Protein AF-A0A8S3GZR4-F1 (afdb_monomer_lite)

Foldseek 3Di:
DDWDKDWDWDADPVRFKIWIWIWTADPNDIDIDTLDIDGPPDPCPVSSVVRVVVVVVVRVVVNVVSPDDPPD

Sequence (72 aa):
YSIIIICLASINDEGRVITLSIGSTVHGKMIRIPLGQYSIAQDYLTKLQENFSTELKNLLLLIYNEQMPVQK

Structure (mmCIF, N/CA/C/O backbone):
data_AF-A0A8S3GZR4-F1
#
_entry.id   AF-A0A8S3GZR4-F1
#
loop_
_atom_site.group_PDB
_atom_site.id
_atom_site.type_symbol
_atom_site.label_atom_id
_atom_site.label_alt_id
_atom_site.label_comp_id
_atom_site.label_asym_id
_atom_site.label_entity_id
_atom_site.label_seq_id
_atom_site.pdbx_PDB_ins_code
_atom_site.Cartn_x
_atom_site.Cartn_y
_atom_site.Cartn_z
_atom_site.occupancy
_atom_site.B_iso_or_equiv
_atom_site.auth_seq_id
_atom_site.auth_comp_id
_atom_site.auth_asym_id
_atom_site.auth_atom_id
_atom_site.pdbx_PDB_model_num
ATOM 1 N N . TYR A 1 1 ? 7.817 10.459 -18.607 1.00 65.38 1 TYR A N 1
ATOM 2 C CA . TYR A 1 1 ? 7.140 9.300 -17.997 1.00 65.38 1 TYR A CA 1
ATOM 3 C C . TYR A 1 1 ? 6.178 9.808 -16.948 1.00 65.38 1 TYR A C 1
ATOM 5 O O . TYR A 1 1 ? 6.557 10.696 -16.195 1.00 65.38 1 TYR A O 1
ATOM 13 N N . SER A 1 2 ? 4.960 9.276 -16.922 1.00 71.44 2 SER A N 1
ATOM 14 C CA . SER A 1 2 ? 3.964 9.599 -15.898 1.00 71.44 2 SER A CA 1
ATOM 15 C C . SER A 1 2 ? 3.733 8.354 -15.051 1.00 71.44 2 SER A C 1
ATOM 17 O O . SER A 1 2 ? 3.538 7.273 -15.601 1.00 71.44 2 SER A O 1
ATOM 19 N N . ILE A 1 3 ? 3.781 8.500 -13.729 1.00 83.06 3 ILE A N 1
ATOM 20 C CA . ILE A 1 3 ? 3.464 7.435 -12.774 1.00 83.06 3 ILE A CA 1
ATOM 21 C C . ILE A 1 3 ? 2.090 7.756 -12.194 1.00 83.06 3 ILE A C 1
ATOM 23 O O . ILE A 1 3 ? 1.867 8.863 -11.710 1.00 83.06 3 ILE A O 1
ATOM 27 N N . ILE A 1 4 ? 1.173 6.793 -12.246 1.00 88.00 4 ILE A N 1
ATOM 28 C CA . ILE A 1 4 ? -0.127 6.904 -11.582 1.00 88.00 4 ILE A CA 1
ATOM 29 C C . ILE A 1 4 ? -0.004 6.231 -10.220 1.00 88.00 4 ILE A C 1
ATOM 31 O O . ILE A 1 4 ? 0.324 5.046 -10.145 1.00 88.00 4 ILE A O 1
ATOM 35 N N . ILE A 1 5 ? -0.271 6.982 -9.155 1.00 90.56 5 ILE A N 1
ATOM 36 C CA . ILE A 1 5 ? -0.390 6.448 -7.798 1.00 90.56 5 ILE A CA 1
ATOM 37 C C . ILE A 1 5 ? -1.873 6.299 -7.470 1.00 90.56 5 ILE A C 1
ATOM 39 O O . ILE A 1 5 ? -2.663 7.209 -7.716 1.00 90.56 5 ILE A O 1
ATOM 43 N N . ILE A 1 6 ? -2.245 5.144 -6.927 1.00 90.81 6 ILE A N 1
ATOM 44 C CA . ILE A 1 6 ? -3.621 4.791 -6.582 1.00 90.81 6 ILE A CA 1
ATOM 45 C C . ILE A 1 6 ? -3.681 4.505 -5.084 1.00 90.81 6 ILE A C 1
ATOM 47 O O . ILE A 1 6 ? -2.901 3.701 -4.570 1.00 90.81 6 ILE A O 1
ATOM 51 N N . CYS A 1 7 ? -4.635 5.129 -4.399 1.00 90.31 7 CYS A N 1
ATOM 52 C CA . CYS A 1 7 ? -5.012 4.771 -3.035 1.00 90.31 7 CYS A CA 1
ATOM 53 C C . CYS A 1 7 ? -6.154 3.750 -3.088 1.00 90.31 7 CYS A C 1
ATOM 55 O O . CYS A 1 7 ? -7.151 3.961 -3.776 1.00 90.31 7 CYS A O 1
ATOM 57 N N . LEU A 1 8 ? -6.004 2.642 -2.368 1.00 88.00 8 LEU A N 1
ATOM 58 C CA . LEU A 1 8 ? -6.924 1.509 -2.359 1.00 88.00 8 LEU A CA 1
ATOM 59 C C . LEU A 1 8 ? -7.435 1.277 -0.936 1.00 88.00 8 LEU A C 1
ATOM 61 O O . LEU A 1 8 ? -6.650 1.252 0.013 1.00 88.00 8 LEU A O 1
ATOM 65 N N . ALA A 1 9 ? -8.737 1.042 -0.804 1.00 86.69 9 ALA A N 1
ATOM 66 C CA . ALA A 1 9 ? -9.355 0.542 0.416 1.00 86.69 9 ALA A CA 1
ATOM 67 C C . ALA A 1 9 ? -9.974 -0.826 0.122 1.00 86.69 9 ALA A C 1
ATOM 69 O O . ALA A 1 9 ? -10.698 -0.988 -0.858 1.00 86.69 9 ALA A O 1
ATOM 70 N N . SER A 1 10 ? -9.672 -1.811 0.962 1.00 88.56 10 SER A N 1
ATOM 71 C CA . SER A 1 10 ? -10.274 -3.146 0.896 1.00 88.56 10 SER A CA 1
ATOM 72 C C . SER A 1 10 ? -10.935 -3.466 2.226 1.00 88.56 10 SER A C 1
ATOM 74 O O . SER A 1 10 ? -10.368 -3.174 3.277 1.00 88.56 10 SER A O 1
ATOM 76 N N . ILE A 1 11 ? -12.131 -4.039 2.165 1.00 86.56 11 ILE A N 1
ATOM 77 C CA . ILE A 1 11 ? -12.920 -4.454 3.324 1.00 86.56 11 ILE A CA 1
ATOM 78 C C . ILE A 1 11 ? -12.990 -5.979 3.269 1.00 86.56 11 ILE A C 1
ATOM 80 O O . ILE A 1 11 ? -13.239 -6.529 2.197 1.00 86.56 11 ILE A O 1
ATOM 84 N N . ASN A 1 12 ? -12.700 -6.661 4.376 1.00 86.12 12 ASN A N 1
ATOM 85 C CA . ASN A 1 12 ? -12.828 -8.119 4.430 1.00 86.12 12 ASN A CA 1
ATOM 86 C C . ASN A 1 12 ? -14.303 -8.558 4.507 1.00 86.12 12 ASN A C 1
ATOM 88 O O . ASN A 1 12 ? -15.159 -7.767 4.890 1.00 86.12 12 ASN A O 1
ATOM 92 N N . ASP A 1 13 ? -14.596 -9.820 4.175 1.00 77.81 13 ASP A N 1
ATOM 93 C CA . ASP A 1 13 ? -15.973 -10.349 4.086 1.00 77.81 13 ASP A CA 1
ATOM 94 C C . ASP A 1 13 ? -16.738 -10.312 5.420 1.00 77.81 13 ASP A C 1
ATOM 96 O O . ASP A 1 13 ? -17.965 -10.254 5.446 1.00 77.81 13 ASP A O 1
ATOM 100 N N . GLU A 1 14 ? -16.022 -10.271 6.547 1.00 79.75 14 GLU A N 1
ATOM 101 C CA . GLU A 1 14 ? -16.623 -10.060 7.869 1.00 79.75 14 GLU A CA 1
ATOM 102 C C . GLU A 1 14 ? -17.008 -8.594 8.131 1.00 79.75 14 GLU A C 1
ATOM 104 O O . GLU A 1 14 ? -17.577 -8.284 9.178 1.00 79.75 14 GLU A O 1
ATOM 109 N N . GLY A 1 15 ? -16.682 -7.682 7.210 1.00 66.69 15 GLY A N 1
ATOM 110 C CA . GLY A 1 15 ? -17.031 -6.266 7.257 1.00 66.69 15 GLY A CA 1
ATOM 111 C C . GLY A 1 15 ? -16.416 -5.520 8.437 1.00 66.69 15 GLY A C 1
ATOM 112 O O . GLY A 1 15 ? -16.909 -4.463 8.806 1.00 66.69 15 GLY A O 1
ATOM 113 N N . ARG A 1 16 ? -15.385 -6.070 9.086 1.00 80.50 16 ARG A N 1
ATOM 114 C CA . ARG A 1 16 ? -14.857 -5.539 10.356 1.00 80.50 16 ARG A CA 1
ATOM 115 C C . ARG A 1 16 ? -13.521 -4.843 10.208 1.00 80.50 16 ARG A C 1
ATOM 117 O O . ARG A 1 16 ? -13.192 -4.018 11.056 1.00 80.50 16 ARG A O 1
ATOM 124 N N . VAL A 1 17 ? -12.769 -5.156 9.154 1.00 87.69 17 VAL A N 1
ATOM 125 C CA . VAL A 1 17 ? -11.421 -4.626 8.946 1.00 87.69 17 VAL A CA 1
ATOM 126 C C . VAL A 1 17 ? -11.331 -3.929 7.596 1.00 87.69 17 VAL A C 1
ATOM 128 O O . VAL A 1 17 ? -11.572 -4.532 6.551 1.00 87.69 17 VAL A O 1
ATOM 131 N N . ILE A 1 18 ? -10.925 -2.662 7.632 1.00 86.88 18 ILE A N 1
ATOM 132 C CA . ILE A 1 18 ? -10.533 -1.872 6.470 1.00 86.88 18 ILE A CA 1
ATOM 133 C C . ILE A 1 18 ? -9.011 -1.936 6.359 1.00 86.88 18 ILE A C 1
ATOM 135 O O . ILE A 1 18 ? -8.293 -1.514 7.263 1.00 86.88 18 ILE A O 1
ATOM 139 N N . THR A 1 19 ? -8.504 -2.433 5.236 1.00 88.81 19 THR A N 1
ATOM 140 C CA . THR A 1 19 ? -7.087 -2.316 4.876 1.00 88.81 19 THR A CA 1
ATOM 141 C C . THR A 1 19 ? -6.923 -1.184 3.876 1.00 88.81 19 THR A C 1
ATOM 143 O O . THR A 1 19 ? -7.485 -1.244 2.779 1.00 88.81 19 THR A O 1
ATOM 146 N N . LEU A 1 20 ? -6.120 -0.186 4.238 1.00 90.56 20 LEU A N 1
ATOM 147 C CA . LEU A 1 20 ? -5.749 0.919 3.359 1.00 90.56 20 LEU A CA 1
ATOM 148 C C . LEU A 1 20 ? -4.386 0.625 2.741 1.00 90.56 20 LEU A C 1
ATOM 150 O O . LEU A 1 20 ? -3.502 0.037 3.367 1.00 90.56 20 LEU A O 1
ATOM 154 N N . SER A 1 21 ? -4.215 0.953 1.471 1.00 92.38 21 SER A N 1
ATOM 155 C CA . SER A 1 21 ? -2.985 0.68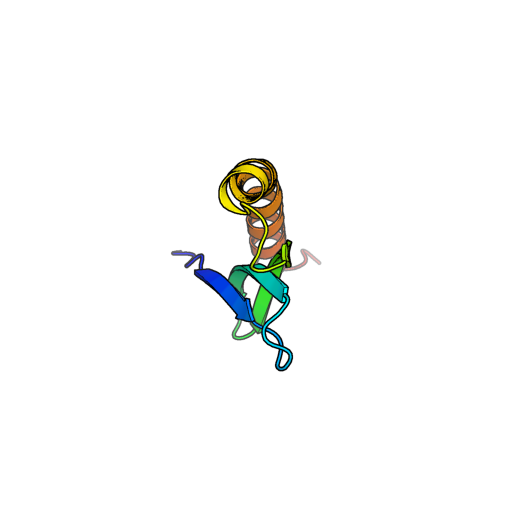7 0.731 1.00 92.38 21 SER A CA 1
ATOM 156 C C . SER A 1 21 ? -2.753 1.751 -0.328 1.00 92.38 21 SER A C 1
ATOM 158 O O . SER A 1 21 ? -3.691 2.386 -0.801 1.00 92.38 21 SER A O 1
ATOM 160 N N . ILE A 1 22 ? -1.502 1.901 -0.735 1.00 94.31 22 ILE A N 1
ATOM 161 C CA . ILE A 1 22 ? -1.102 2.706 -1.889 1.00 94.31 22 ILE A CA 1
ATOM 162 C C . ILE A 1 22 ? -0.401 1.807 -2.894 1.00 94.31 22 ILE A C 1
ATOM 164 O O . ILE A 1 22 ? 0.237 0.824 -2.520 1.00 94.31 22 ILE A O 1
ATOM 168 N N . GLY A 1 23 ? -0.519 2.114 -4.176 1.00 94.81 23 GLY A N 1
ATOM 169 C CA . GLY A 1 23 ? 0.119 1.307 -5.201 1.00 94.81 23 GLY A CA 1
ATOM 170 C C . GLY A 1 23 ? 0.243 2.001 -6.541 1.00 94.81 23 GLY A C 1
ATOM 171 O O . GLY A 1 23 ? -0.264 3.101 -6.753 1.00 94.81 23 GLY A O 1
ATOM 172 N N . SER A 1 24 ? 0.934 1.329 -7.452 1.00 94.06 24 SER A N 1
ATOM 173 C CA . SER A 1 24 ? 1.058 1.718 -8.852 1.00 94.06 24 SER A CA 1
ATOM 174 C C . SER A 1 24 ? 1.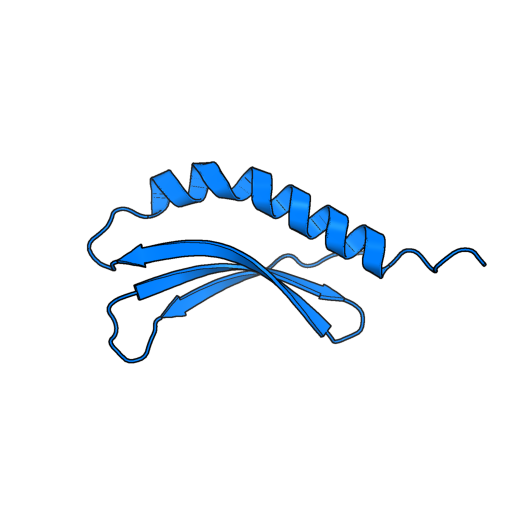167 0.476 -9.730 1.00 94.06 24 SER A C 1
ATOM 176 O O . SER A 1 24 ? 1.471 -0.617 -9.248 1.00 94.06 24 SER A O 1
ATOM 178 N N . THR A 1 25 ? 0.919 0.643 -11.026 1.00 91.50 25 THR A N 1
ATOM 179 C CA . THR A 1 25 ? 1.131 -0.421 -12.010 1.00 91.50 25 THR A CA 1
ATOM 180 C C . THR A 1 25 ? 2.446 -0.180 -12.739 1.00 91.50 25 THR A C 1
ATOM 182 O O . THR A 1 25 ? 2.627 0.864 -13.362 1.00 91.50 25 THR A O 1
ATOM 185 N N . VAL A 1 26 ? 3.348 -1.158 -12.692 1.00 87.50 26 VAL A N 1
ATOM 186 C CA . VAL A 1 26 ? 4.654 -1.141 -13.363 1.00 87.50 26 VAL A CA 1
ATOM 187 C C . VAL A 1 26 ? 4.758 -2.405 -14.213 1.00 87.50 26 VAL A C 1
ATOM 189 O O . VAL A 1 26 ? 4.530 -3.505 -13.720 1.00 87.50 26 VAL A O 1
ATOM 192 N N . HIS A 1 27 ? 5.028 -2.263 -15.515 1.00 86.62 27 HIS A N 1
ATOM 193 C CA . HIS A 1 27 ? 5.116 -3.387 -16.466 1.00 86.62 27 HIS A CA 1
ATOM 194 C C . HIS A 1 27 ? 3.921 -4.369 -16.419 1.00 86.62 27 HIS A C 1
ATOM 196 O O . HIS A 1 27 ? 4.088 -5.582 -16.517 1.00 86.62 27 HIS A O 1
ATOM 202 N N . GLY A 1 28 ? 2.701 -3.849 -16.237 1.00 84.75 28 GLY A N 1
ATOM 203 C CA . GLY A 1 28 ? 1.477 -4.659 -16.150 1.00 84.75 28 GLY A CA 1
ATOM 204 C C . GLY A 1 28 ? 1.282 -5.395 -14.819 1.00 84.75 28 GLY A C 1
ATOM 205 O O . GLY A 1 28 ? 0.293 -6.107 -14.662 1.00 84.75 28 GLY A O 1
ATOM 206 N N . LYS A 1 29 ? 2.185 -5.212 -13.847 1.00 88.19 29 LYS A N 1
ATOM 207 C CA . LYS A 1 29 ? 2.076 -5.752 -12.488 1.00 88.19 29 LYS A CA 1
ATOM 208 C C . LYS A 1 29 ? 1.724 -4.643 -11.503 1.00 88.19 29 LYS A C 1
ATOM 210 O O . LYS A 1 29 ? 2.253 -3.537 -11.585 1.00 88.19 29 LYS A O 1
ATOM 215 N N . MET A 1 30 ? 0.845 -4.945 -10.553 1.00 91.06 30 MET A N 1
ATOM 216 C CA . MET A 1 30 ? 0.516 -4.023 -9.468 1.00 91.06 30 MET A CA 1
ATOM 217 C C . MET A 1 30 ? 1.522 -4.180 -8.326 1.00 91.06 30 MET A C 1
ATOM 219 O O . MET A 1 30 ? 1.643 -5.261 -7.753 1.00 91.06 30 MET A O 1
ATOM 223 N N . ILE A 1 31 ? 2.201 -3.090 -7.974 1.00 91.62 31 ILE A N 1
ATOM 224 C CA . ILE A 1 31 ? 2.998 -2.975 -6.750 1.00 91.62 31 ILE A CA 1
ATOM 225 C C . ILE A 1 31 ? 2.138 -2.231 -5.734 1.00 91.62 31 ILE A C 1
ATOM 227 O O . ILE A 1 31 ? 1.644 -1.139 -6.022 1.00 91.62 31 ILE A O 1
ATOM 231 N N . ARG A 1 32 ? 1.935 -2.823 -4.557 1.00 92.75 32 ARG A N 1
ATOM 232 C CA . ARG A 1 32 ? 1.057 -2.295 -3.508 1.00 92.75 32 ARG A CA 1
ATOM 233 C C . ARG A 1 32 ? 1.749 -2.377 -2.153 1.00 92.75 32 ARG A C 1
ATOM 235 O O . ARG A 1 32 ? 2.293 -3.421 -1.809 1.00 92.75 32 ARG A O 1
ATOM 242 N N . ILE A 1 33 ? 1.650 -1.304 -1.374 1.00 93.31 33 ILE A N 1
ATOM 243 C CA . ILE A 1 33 ? 2.118 -1.218 0.009 1.00 93.31 33 ILE A CA 1
ATOM 244 C C . ILE A 1 33 ? 0.916 -0.965 0.932 1.00 93.31 33 ILE A C 1
ATOM 246 O O . ILE A 1 33 ? 0.136 -0.040 0.671 1.00 93.31 33 ILE A O 1
ATOM 250 N N . PRO A 1 34 ? 0.714 -1.770 1.992 1.00 91.25 34 PRO A N 1
ATOM 251 C CA . PRO A 1 34 ? -0.311 -1.504 2.992 1.00 91.25 34 PRO A CA 1
ATOM 252 C C . PRO A 1 34 ? 0.081 -0.311 3.874 1.00 91.25 34 PRO A C 1
ATOM 254 O O . PRO A 1 34 ? 1.172 -0.277 4.424 1.00 91.25 34 PRO A O 1
ATOM 257 N N . LEU A 1 35 ? -0.834 0.644 4.046 1.00 90.19 35 LEU A N 1
ATOM 258 C CA . LEU A 1 35 ? -0.686 1.760 4.990 1.00 90.19 35 LEU A CA 1
ATOM 259 C C . LEU A 1 35 ? -1.095 1.370 6.416 1.00 90.19 35 LEU A C 1
ATOM 261 O O . LEU A 1 35 ? -0.633 1.957 7.395 1.00 90.19 35 LEU A O 1
ATOM 265 N N . GLY A 1 36 ? -1.999 0.395 6.523 1.00 87.06 36 GLY A N 1
ATOM 266 C CA . GLY A 1 36 ? -2.502 -0.106 7.791 1.00 87.06 36 GLY A CA 1
ATOM 267 C C . GLY A 1 36 ? -3.784 -0.918 7.646 1.00 87.06 36 GLY A C 1
ATOM 268 O O . GLY A 1 36 ? -4.443 -0.914 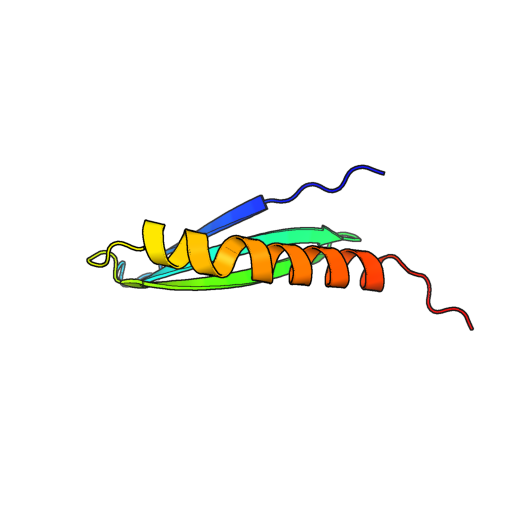6.600 1.00 87.06 36 GLY A O 1
ATOM 269 N N . GLN A 1 37 ? -4.117 -1.617 8.728 1.00 88.38 37 GLN A N 1
ATOM 270 C CA . GLN A 1 37 ? -5.381 -2.317 8.925 1.00 88.38 37 GLN A CA 1
ATOM 271 C C . GLN A 1 37 ? -6.097 -1.699 10.118 1.00 88.38 37 GLN A C 1
ATOM 273 O O . GLN A 1 37 ? -5.498 -1.503 11.176 1.00 88.38 37 GLN A O 1
ATOM 278 N N . TYR A 1 38 ? -7.373 -1.390 9.940 1.00 86.44 38 TYR A N 1
ATOM 279 C CA . TYR A 1 38 ? -8.161 -0.648 10.910 1.00 86.44 38 TYR A CA 1
ATOM 280 C C . TYR A 1 38 ? -9.494 -1.345 11.125 1.00 86.44 38 TYR A C 1
ATOM 282 O O . TYR A 1 38 ? -10.122 -1.803 10.172 1.00 86.44 38 TYR A O 1
ATOM 290 N N . SER A 1 39 ? -9.945 -1.401 12.375 1.00 84.62 39 SER A N 1
ATOM 291 C CA . SER A 1 39 ? -11.346 -1.720 12.648 1.00 84.62 39 SER A CA 1
ATOM 292 C C . SER A 1 39 ? -12.235 -0.595 12.113 1.00 84.62 39 SER A C 1
ATOM 294 O O . SER A 1 39 ? -11.860 0.571 12.230 1.00 84.62 39 SER A O 1
ATOM 296 N N . ILE A 1 40 ? -13.427 -0.914 11.594 1.00 74.88 40 ILE A N 1
ATOM 297 C CA . ILE A 1 40 ? -14.415 0.104 11.173 1.00 74.88 40 ILE A CA 1
ATOM 298 C C . ILE A 1 40 ? -14.746 1.091 12.305 1.00 74.88 40 ILE A C 1
ATOM 300 O O . ILE A 1 40 ? -15.031 2.255 12.045 1.00 74.88 40 ILE A O 1
ATOM 304 N N . ALA A 1 41 ? -14.686 0.644 13.562 1.00 71.38 41 ALA A N 1
ATOM 305 C CA . ALA A 1 41 ? -14.993 1.474 14.726 1.00 71.38 41 ALA A CA 1
ATOM 306 C C . ALA A 1 41 ? -13.856 2.436 15.135 1.00 71.38 41 ALA A C 1
ATOM 308 O O . ALA A 1 41 ? -14.007 3.177 16.104 1.00 71.38 41 ALA A O 1
ATOM 309 N N . GLN A 1 42 ? -12.704 2.400 14.459 1.00 74.38 42 GLN A N 1
ATOM 310 C CA . GLN A 1 42 ? -11.529 3.196 14.809 1.00 74.38 42 GLN A CA 1
ATOM 311 C C . GLN A 1 42 ? -11.418 4.431 13.909 1.00 74.38 42 GLN A C 1
ATOM 313 O O . GLN A 1 42 ? -11.611 4.328 12.701 1.00 74.38 42 GLN A O 1
ATOM 318 N N . ASP A 1 43 ? -11.038 5.582 14.470 1.00 71.44 43 ASP A N 1
ATOM 319 C CA . ASP A 1 43 ? -10.644 6.737 13.656 1.00 71.44 43 ASP A CA 1
ATOM 320 C C . ASP A 1 43 ? -9.295 6.447 12.980 1.00 71.44 43 ASP A C 1
ATOM 322 O O . ASP A 1 43 ? -8.222 6.511 13.588 1.00 71.44 43 ASP A O 1
ATOM 326 N N . TYR A 1 44 ? -9.371 6.030 11.718 1.00 73.56 44 TYR A N 1
ATOM 327 C CA . TYR A 1 44 ? -8.223 5.631 10.913 1.00 73.56 44 TYR A CA 1
ATOM 328 C C . TYR A 1 44 ? -7.571 6.801 10.169 1.00 73.56 44 TYR A C 1
ATOM 330 O O . TYR A 1 44 ? -6.481 6.622 9.626 1.00 73.56 44 TYR A O 1
ATOM 338 N N . LEU A 1 45 ? -8.184 7.992 10.141 1.00 72.31 45 LEU A N 1
ATOM 339 C CA . LEU A 1 45 ? -7.671 9.129 9.366 1.00 72.31 45 LEU A CA 1
ATOM 340 C C . LEU A 1 45 ? -6.353 9.656 9.939 1.00 72.31 45 LEU A C 1
ATOM 342 O O . LEU A 1 45 ? -5.404 9.872 9.187 1.00 72.31 45 LEU A O 1
ATOM 346 N N . THR A 1 46 ? -6.266 9.776 11.265 1.00 72.94 46 THR A N 1
ATOM 347 C CA . THR A 1 46 ? -5.052 10.248 11.951 1.00 72.94 46 THR A CA 1
ATOM 348 C C . THR A 1 46 ? -3.875 9.292 11.726 1.00 72.94 46 THR A C 1
ATOM 350 O O . THR A 1 46 ? -2.811 9.700 11.271 1.00 72.94 46 THR A O 1
ATOM 353 N N . LYS A 1 47 ? -4.087 7.985 11.935 1.00 71.25 47 LYS A N 1
ATOM 354 C CA . LYS A 1 47 ? -3.048 6.958 11.721 1.00 71.25 47 LYS A CA 1
ATOM 355 C C . LYS A 1 47 ? -2.643 6.814 10.254 1.00 71.25 47 LYS A C 1
ATOM 357 O O . LYS A 1 47 ? -1.500 6.477 9.956 1.00 71.25 47 LYS A O 1
ATOM 362 N N . LEU A 1 48 ? -3.575 7.032 9.326 1.00 77.31 48 LEU A N 1
ATOM 363 C CA . LEU A 1 48 ? -3.258 7.036 7.903 1.00 77.31 48 LEU A CA 1
ATOM 364 C C . LEU A 1 48 ? -2.318 8.194 7.556 1.00 77.31 48 LEU A C 1
ATOM 366 O O . LEU A 1 48 ? -1.353 7.973 6.830 1.00 77.31 48 LEU A O 1
ATOM 370 N N . GLN A 1 49 ? -2.567 9.398 8.078 1.00 76.50 49 GLN A N 1
ATOM 371 C CA . GLN A 1 49 ? -1.711 10.560 7.820 1.00 76.50 49 GLN A CA 1
ATOM 372 C C . GLN A 1 49 ? -0.269 10.337 8.291 1.00 76.50 49 GLN A C 1
ATOM 374 O O . GLN A 1 49 ? 0.661 10.709 7.576 1.00 76.50 49 GLN A O 1
ATOM 379 N N . GLU A 1 50 ? -0.084 9.686 9.440 1.00 80.69 50 GLU A N 1
ATOM 380 C CA . GLU A 1 50 ? 1.241 9.361 9.983 1.00 80.69 50 GLU A CA 1
ATOM 381 C C . GLU A 1 50 ? 2.036 8.424 9.057 1.00 80.69 50 GLU A C 1
ATOM 383 O O . GLU A 1 50 ? 3.215 8.662 8.789 1.00 80.69 50 GLU A O 1
ATOM 388 N N . ASN A 1 51 ? 1.386 7.392 8.508 1.00 83.88 51 ASN A N 1
ATOM 389 C CA . ASN A 1 51 ? 2.067 6.365 7.712 1.00 83.88 51 ASN A CA 1
ATOM 390 C C . ASN A 1 51 ? 2.180 6.712 6.219 1.00 83.88 51 ASN A C 1
ATOM 392 O O . ASN A 1 51 ? 3.060 6.193 5.530 1.00 83.88 51 ASN A O 1
ATOM 396 N N . PHE A 1 52 ? 1.310 7.584 5.698 1.00 88.00 52 PHE A N 1
ATOM 397 C CA . PHE A 1 52 ? 1.174 7.812 4.257 1.00 88.00 5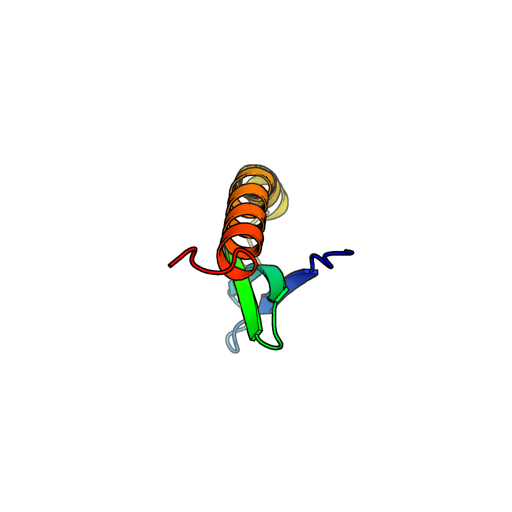2 PHE A CA 1
ATOM 398 C C . PHE A 1 52 ? 2.478 8.260 3.591 1.00 88.00 52 PHE A C 1
ATOM 400 O O . PHE A 1 52 ? 2.883 7.689 2.581 1.00 88.00 52 PHE A O 1
ATOM 407 N N . SER A 1 53 ? 3.151 9.265 4.155 1.00 90.94 53 SER A N 1
ATOM 408 C CA . SER A 1 53 ? 4.369 9.836 3.562 1.00 90.94 53 SER A CA 1
ATOM 409 C C . SER A 1 53 ? 5.518 8.827 3.512 1.00 90.94 53 SER A C 1
ATOM 411 O O . SER A 1 53 ? 6.229 8.741 2.509 1.00 90.94 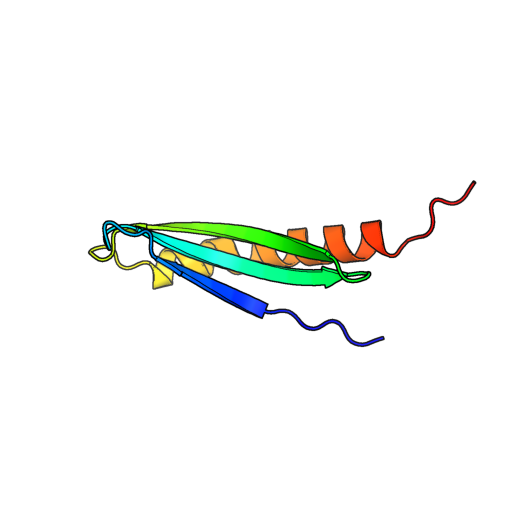53 SER A O 1
ATOM 413 N N . THR A 1 54 ? 5.681 8.045 4.582 1.00 92.50 54 THR A N 1
ATOM 414 C CA . THR A 1 54 ? 6.710 7.004 4.684 1.00 92.50 54 THR A CA 1
ATOM 415 C C . THR A 1 54 ? 6.481 5.922 3.643 1.00 92.50 54 THR A C 1
ATOM 417 O O . THR A 1 54 ? 7.387 5.601 2.872 1.00 92.50 54 THR A O 1
ATOM 420 N N . GLU A 1 55 ? 5.254 5.414 3.548 1.00 93.94 55 GLU A N 1
ATOM 421 C CA . GLU A 1 55 ? 4.962 4.358 2.588 1.00 93.94 55 GLU A CA 1
ATOM 422 C C . GLU A 1 55 ? 4.949 4.866 1.147 1.00 93.94 55 GLU A C 1
ATOM 424 O O . GLU A 1 55 ? 5.372 4.146 0.244 1.00 93.94 55 GLU A O 1
ATOM 429 N N . LEU A 1 56 ? 4.544 6.117 0.900 1.00 94.19 56 LEU A N 1
ATOM 430 C CA . LEU A 1 56 ? 4.638 6.716 -0.432 1.00 94.19 56 LEU A CA 1
ATOM 431 C C . LEU A 1 56 ? 6.090 6.770 -0.903 1.00 94.19 56 LEU A C 1
ATOM 433 O O . LEU A 1 56 ? 6.379 6.401 -2.042 1.00 94.19 56 LEU A O 1
ATOM 437 N N . LYS A 1 57 ? 7.017 7.169 -0.026 1.00 94.50 57 LYS A N 1
ATOM 438 C CA . LYS A 1 57 ? 8.452 7.123 -0.323 1.00 94.50 57 LYS A CA 1
ATOM 439 C C . LYS A 1 57 ? 8.898 5.697 -0.661 1.00 94.50 57 LYS A C 1
ATOM 441 O O . LYS A 1 57 ? 9.591 5.511 -1.660 1.00 94.50 57 LYS A O 1
ATOM 446 N N . ASN A 1 58 ? 8.487 4.705 0.129 1.00 94.94 58 ASN A N 1
ATOM 447 C CA . ASN A 1 58 ? 8.824 3.300 -0.120 1.00 94.94 58 ASN A CA 1
ATOM 448 C C . ASN A 1 58 ? 8.293 2.828 -1.482 1.00 94.94 58 ASN A C 1
ATOM 450 O O . ASN A 1 58 ? 9.028 2.206 -2.246 1.00 94.94 58 ASN A O 1
ATOM 454 N N . LEU A 1 59 ? 7.055 3.189 -1.832 1.00 94.94 59 LEU A N 1
ATOM 455 C CA . LEU A 1 59 ? 6.445 2.850 -3.117 1.00 94.94 59 LEU A CA 1
ATOM 456 C C . LEU A 1 59 ? 7.218 3.465 -4.286 1.00 94.94 59 LEU A C 1
ATOM 458 O O . LEU A 1 59 ? 7.505 2.773 -5.259 1.00 94.94 59 LEU A O 1
ATOM 462 N N . LEU A 1 60 ? 7.583 4.746 -4.193 1.00 93.06 60 LEU A N 1
ATOM 463 C CA . LEU A 1 60 ? 8.349 5.425 -5.240 1.00 93.06 60 LEU A CA 1
ATOM 464 C C . LEU A 1 60 ? 9.730 4.789 -5.444 1.00 93.06 60 LEU A C 1
ATOM 466 O O . LEU A 1 60 ? 10.162 4.638 -6.585 1.00 93.06 60 LEU A O 1
ATOM 470 N N . LEU A 1 61 ? 10.393 4.364 -4.364 1.00 93.69 61 LEU A N 1
ATOM 471 C CA . LEU A 1 61 ? 11.663 3.638 -4.447 1.00 93.69 61 LEU A CA 1
ATOM 472 C C . LEU A 1 61 ? 11.500 2.267 -5.112 1.00 93.69 61 LEU A C 1
ATOM 474 O O . LEU A 1 61 ? 12.312 1.910 -5.960 1.00 93.69 61 LEU A O 1
ATOM 478 N N . LEU A 1 62 ? 10.443 1.520 -4.778 1.00 92.88 62 LEU A N 1
ATOM 479 C CA . LEU A 1 62 ? 10.147 0.247 -5.442 1.00 92.88 62 LEU A CA 1
ATOM 480 C C . LEU A 1 62 ? 9.901 0.443 -6.941 1.00 92.88 62 LEU A C 1
ATOM 482 O O . LEU A 1 62 ? 10.489 -0.268 -7.747 1.00 92.88 62 LEU A O 1
ATOM 486 N N . ILE A 1 63 ? 9.091 1.436 -7.321 1.00 91.00 63 ILE A N 1
ATOM 487 C CA . ILE A 1 63 ? 8.825 1.754 -8.732 1.00 91.00 63 ILE A CA 1
ATOM 488 C C . ILE A 1 63 ? 10.124 2.116 -9.458 1.00 91.00 63 ILE A C 1
ATOM 490 O O . ILE A 1 63 ? 10.357 1.635 -10.564 1.00 91.00 63 ILE A O 1
ATOM 494 N N . TYR A 1 64 ? 10.971 2.943 -8.842 1.00 89.25 64 TYR A N 1
ATOM 495 C CA . TYR A 1 64 ? 12.260 3.325 -9.412 1.00 89.25 64 TYR A CA 1
ATOM 496 C C . TYR A 1 64 ? 13.167 2.108 -9.638 1.00 89.25 64 TYR A C 1
ATOM 498 O O . TYR A 1 64 ? 13.718 1.944 -10.725 1.00 89.25 64 TYR A O 1
ATOM 506 N N . ASN A 1 65 ? 13.276 1.230 -8.639 1.00 88.56 65 ASN A N 1
ATOM 507 C CA . ASN A 1 65 ? 14.116 0.036 -8.710 1.00 88.56 65 ASN A CA 1
ATOM 508 C C . ASN A 1 65 ? 13.620 -0.971 -9.756 1.00 88.56 65 ASN A C 1
ATOM 510 O O . ASN A 1 65 ? 14.435 -1.561 -10.454 1.00 88.56 65 ASN A O 1
ATOM 514 N N . GLU A 1 66 ? 12.305 -1.140 -9.900 1.00 86.88 66 GLU A N 1
ATOM 515 C CA . GLU A 1 66 ? 11.708 -2.025 -10.912 1.00 86.88 66 GLU A CA 1
ATOM 516 C C . GLU A 1 66 ? 11.884 -1.494 -12.343 1.00 86.88 66 GLU A C 1
ATOM 518 O O . GLU A 1 66 ? 11.920 -2.271 -13.294 1.00 86.88 66 GLU A O 1
ATOM 523 N N . GLN A 1 67 ? 11.998 -0.173 -12.511 1.00 80.12 67 GLN A N 1
ATOM 524 C CA . GLN A 1 67 ? 12.203 0.462 -13.817 1.00 80.12 67 GLN A CA 1
ATOM 525 C C . GLN A 1 67 ? 13.678 0.598 -14.209 1.00 80.12 67 GLN A C 1
ATOM 527 O O . GLN A 1 67 ? 13.976 0.781 -15.391 1.00 80.12 67 GLN A O 1
ATOM 532 N N . MET A 1 68 ? 14.605 0.535 -13.249 1.00 75.31 68 MET A N 1
ATOM 533 C CA . MET A 1 68 ? 16.039 0.539 -13.529 1.00 75.31 68 MET A CA 1
ATOM 534 C C . MET A 1 68 ? 16.429 -0.811 -14.151 1.00 75.31 68 MET A C 1
ATOM 536 O O . MET A 1 68 ? 16.353 -1.838 -13.475 1.00 75.31 68 MET A O 1
ATOM 540 N N . PRO A 1 69 ? 16.874 -0.859 -15.420 1.00 59.94 69 PRO A N 1
ATOM 541 C CA . PRO A 1 69 ? 17.442 -2.084 -15.959 1.00 59.94 69 PRO A CA 1
ATOM 542 C C . PRO A 1 69 ? 18.666 -2.446 -15.116 1.00 59.94 69 PRO A C 1
ATOM 544 O O . PRO A 1 69 ? 19.531 -1.597 -14.893 1.00 59.94 6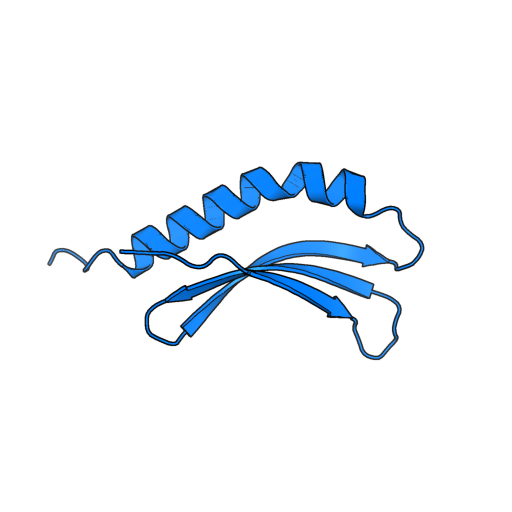9 PRO A O 1
ATOM 547 N N . VAL A 1 70 ? 18.734 -3.692 -14.638 1.00 59.53 70 VAL A N 1
ATOM 548 C CA . VAL A 1 70 ? 19.929 -4.231 -13.976 1.00 59.53 70 VAL A CA 1
ATOM 549 C C . VAL A 1 70 ? 21.102 -4.002 -14.927 1.00 59.53 70 VAL A C 1
ATOM 551 O O . VAL A 1 70 ? 21.183 -4.654 -15.969 1.00 59.53 70 VAL A O 1
ATOM 554 N N . GLN A 1 71 ? 21.962 -3.034 -14.609 1.00 50.31 71 GLN A N 1
ATOM 555 C CA . GLN A 1 71 ? 23.191 -2.792 -15.354 1.00 50.31 71 GLN A CA 1
ATOM 556 C C . GLN A 1 71 ? 24.050 -4.052 -15.190 1.00 50.31 71 GLN A C 1
ATOM 558 O O . GLN A 1 71 ? 24.524 -4.337 -14.091 1.00 50.31 71 GLN A O 1
ATOM 563 N N . LYS A 1 72 ? 24.137 -4.855 -16.254 1.00 41.12 72 LYS A N 1
ATOM 564 C CA . LYS A 1 72 ? 25.066 -5.983 -16.373 1.00 41.12 72 LYS A CA 1
ATOM 565 C C . LYS A 1 72 ? 26.357 -5.514 -17.018 1.00 41.12 72 LYS A C 1
ATOM 567 O O . LYS A 1 72 ? 26.255 -4.686 -17.951 1.00 41.12 72 LYS A O 1
#

Radius of gyration: 14.41 Å; chains: 1; bounding box: 42×21×33 Å

pLDDT: mean 83.77, std 10.85, range [41.12, 94.94]

Organism: NCBI:txid392030

Secondary structure (DSSP, 8-state):
-----EEEEEE-TTS-EEEEEEEEEETTEEEEEEEEEEETTS-HHHHHHHHHHHHHHHHHHHHHHHHS----